Protein AF-A0A7S1J938-F1 (afdb_monomer)

Organism: NCBI:txid73025

InterPro domains:
  IPR027417 P-loop containing nucleoside triphosphate hydrolase [G3DSA:3.40.50.300] (28-143)
  IPR027417 P-loop containing nucleoside triphosphate hydrolase [SSF52540] (43-141)

Radius of gyration: 21.54 Å; Cα contacts (8 Å, |Δi|>4): 177; chains: 1; bounding box: 45×40×61 Å

Solvent-accessible surface area (backbone atoms only — not comparable to full-atom values): 8920 Å² total; per-residue (Å²): 136,86,82,81,79,80,52,76,69,56,62,71,73,44,54,73,69,55,51,51,53,51,50,51,52,50,48,52,68,76,45,72,64,59,64,69,58,52,54,50,51,51,55,52,51,54,52,41,51,61,74,50,60,96,55,59,70,49,78,52,81,46,46,63,81,71,48,61,56,52,49,50,40,50,74,56,60,26,47,70,43,83,44,75,63,87,93,44,80,42,74,42,77,79,43,78,78,43,79,68,46,79,82,66,74,83,74,93,58,87,61,68,84,41,93,53,63,43,73,31,77,32,78,94,72,73,35,29,42,29,44,48,40,27,50,91,57,74,86,72,76,73,129

Structure (mmCIF, N/CA/C/O backbone):
data_AF-A0A7S1J938-F1
#
_entry.id   AF-A0A7S1J938-F1
#
loop_
_atom_site.group_PDB
_atom_site.id
_atom_site.type_symbol
_atom_site.label_atom_id
_atom_site.label_alt_id
_atom_site.label_comp_id
_atom_site.label_asym_id
_atom_site.label_entity_id
_atom_site.label_seq_id
_atom_site.pdbx_PDB_ins_code
_atom_site.Cartn_x
_atom_site.Cartn_y
_atom_site.Cartn_z
_atom_site.occupancy
_atom_site.B_iso_or_equiv
_atom_site.auth_seq_id
_atom_site.auth_comp_id
_atom_site.auth_asym_id
_atom_site.auth_atom_id
_atom_site.pdbx_PDB_model_num
ATOM 1 N N . HIS A 1 1 ? 6.672 6.198 -33.301 1.00 41.75 1 HIS A N 1
ATOM 2 C CA . HIS A 1 1 ? 8.069 6.090 -33.762 1.00 41.75 1 HIS A CA 1
ATOM 3 C C . HIS A 1 1 ? 8.384 4.619 -33.971 1.00 41.75 1 HIS A C 1
ATOM 5 O O . HIS A 1 1 ? 8.623 3.922 -33.001 1.00 41.75 1 HIS A O 1
ATOM 11 N N . THR A 1 2 ? 8.277 4.116 -35.200 1.00 42.81 2 THR A N 1
ATOM 12 C CA . THR A 1 2 ? 8.516 2.698 -35.512 1.00 42.81 2 THR A CA 1
ATOM 13 C C . THR A 1 2 ? 10.014 2.486 -35.698 1.00 42.81 2 THR A C 1
ATOM 15 O O . THR A 1 2 ? 10.614 3.073 -36.600 1.00 42.81 2 THR A O 1
ATOM 18 N N . MET A 1 3 ? 10.631 1.719 -34.801 1.00 52.34 3 MET A N 1
ATOM 19 C CA . MET A 1 3 ? 12.064 1.440 -34.840 1.00 52.34 3 MET A CA 1
ATOM 20 C C . MET A 1 3 ? 12.360 0.415 -35.940 1.00 52.34 3 MET A C 1
ATOM 22 O O . MET A 1 3 ? 11.609 -0.539 -36.139 1.00 52.34 3 MET A O 1
ATOM 26 N N . ARG A 1 4 ? 13.439 0.634 -36.695 1.00 64.31 4 ARG A N 1
ATOM 27 C CA . ARG A 1 4 ? 13.861 -0.258 -37.778 1.00 64.31 4 ARG A CA 1
ATOM 28 C C . ARG A 1 4 ? 14.769 -1.330 -37.180 1.00 64.31 4 ARG A C 1
ATOM 30 O O . ARG A 1 4 ? 15.840 -0.992 -36.683 1.00 64.31 4 ARG A O 1
ATOM 37 N N . LEU A 1 5 ? 14.336 -2.589 -3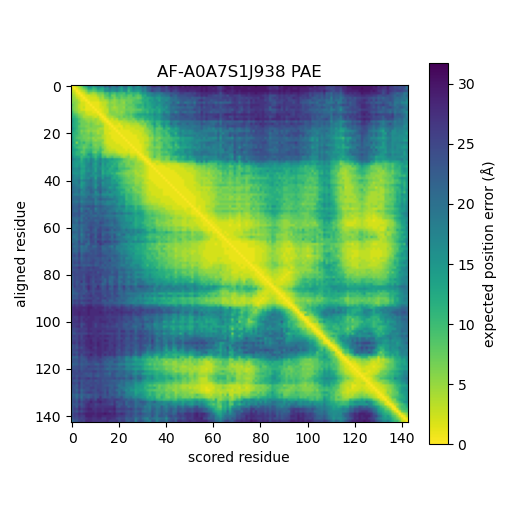7.213 1.00 66.62 5 LEU A N 1
ATOM 38 C CA . LEU A 1 5 ? 15.181 -3.705 -36.789 1.00 66.62 5 LEU A CA 1
ATOM 39 C C . LEU A 1 5 ? 16.415 -3.809 -37.709 1.00 66.62 5 LEU A C 1
ATOM 41 O O . LEU A 1 5 ? 16.287 -3.567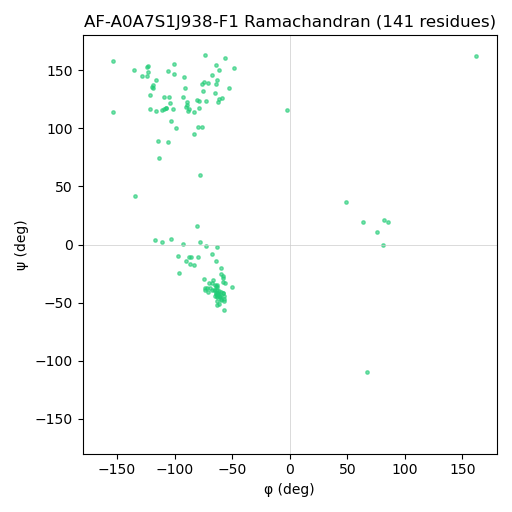 -38.916 1.00 66.62 5 LEU A O 1
ATOM 45 N N . PRO A 1 6 ? 17.597 -4.131 -37.155 1.00 69.81 6 PRO A N 1
ATOM 46 C CA . PRO A 1 6 ? 18.823 -4.304 -37.930 1.00 69.81 6 PRO A CA 1
ATOM 47 C C . PRO A 1 6 ? 18.686 -5.444 -38.945 1.00 69.81 6 PRO A C 1
ATOM 49 O O . PRO A 1 6 ? 17.936 -6.401 -38.734 1.00 69.81 6 PRO A O 1
ATOM 52 N N . SER A 1 7 ? 19.395 -5.329 -40.067 1.00 77.00 7 SER A N 1
ATOM 53 C CA . SER A 1 7 ? 19.369 -6.345 -41.117 1.00 77.00 7 SER A CA 1
ATOM 54 C C . SER A 1 7 ? 20.152 -7.594 -40.706 1.00 77.00 7 SER A C 1
ATOM 56 O O . SER A 1 7 ? 20.979 -7.571 -39.797 1.00 77.00 7 SER A O 1
ATOM 58 N N . TRP A 1 8 ? 19.915 -8.704 -41.404 1.00 66.81 8 TRP A N 1
ATOM 59 C CA . TRP A 1 8 ? 20.629 -9.962 -41.169 1.00 66.81 8 TRP A CA 1
ATOM 60 C C . TRP A 1 8 ? 22.158 -9.820 -41.285 1.00 66.81 8 TRP A C 1
ATOM 62 O O . TRP A 1 8 ? 22.897 -10.459 -40.541 1.00 66.81 8 TRP A O 1
ATOM 72 N N . GLU A 1 9 ? 22.632 -8.941 -42.165 1.00 76.56 9 GLU A N 1
ATOM 73 C CA . GLU A 1 9 ? 24.057 -8.657 -42.365 1.00 76.56 9 GLU A CA 1
ATOM 74 C C . GLU A 1 9 ? 24.646 -7.858 -41.189 1.00 76.56 9 GLU A C 1
ATOM 76 O O . GLU A 1 9 ? 25.747 -8.163 -40.725 1.00 76.56 9 GLU A O 1
ATOM 81 N N . ASP A 1 10 ? 23.878 -6.917 -40.627 1.00 74.00 10 ASP A N 1
ATOM 82 C CA . ASP A 1 10 ? 24.269 -6.154 -39.432 1.00 74.00 10 ASP A CA 1
ATOM 83 C C . ASP A 1 10 ? 24.418 -7.06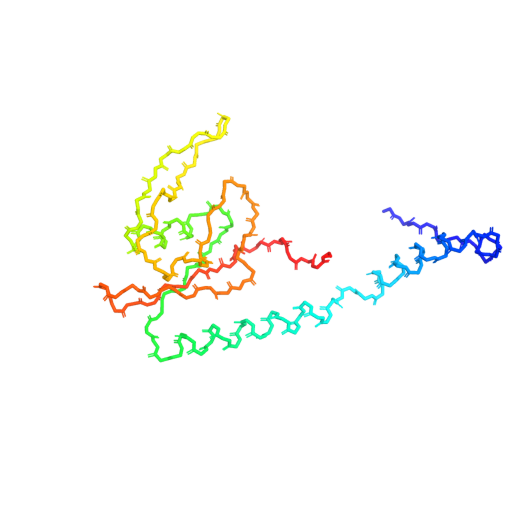4 -38.203 1.00 74.00 10 ASP A C 1
ATOM 85 O O . ASP A 1 10 ? 25.312 -6.870 -37.379 1.00 74.00 10 ASP A O 1
ATOM 89 N N . LEU A 1 11 ? 23.567 -8.090 -38.092 1.00 69.19 11 LEU A N 1
ATOM 90 C CA . LEU A 1 11 ? 23.608 -9.068 -37.000 1.00 69.19 11 LEU A CA 1
ATOM 91 C C . LEU A 1 11 ? 24.821 -9.993 -37.076 1.00 69.19 11 LEU A C 1
ATOM 93 O O . LEU A 1 11 ? 25.349 -10.389 -36.040 1.00 69.19 11 LEU A O 1
ATOM 97 N N . GLN A 1 12 ? 25.280 -10.324 -38.282 1.00 70.94 12 GLN A N 1
ATOM 98 C CA . GLN A 1 12 ? 26.466 -11.162 -38.475 1.00 70.94 12 GLN A CA 1
ATOM 99 C C . GLN A 1 12 ? 27.770 -10.412 -38.184 1.00 70.94 12 GLN A C 1
ATOM 101 O O . GLN A 1 12 ? 28.744 -11.023 -37.746 1.00 70.94 12 GLN A O 1
ATOM 106 N N . ALA A 1 13 ? 27.788 -9.095 -38.402 1.00 72.19 13 ALA A N 1
ATOM 107 C CA . ALA A 1 13 ? 28.929 -8.231 -38.102 1.00 72.19 13 ALA A CA 1
ATOM 108 C C . ALA A 1 13 ? 28.955 -7.733 -36.642 1.00 72.19 13 ALA A C 1
ATOM 110 O O . ALA A 1 13 ? 29.945 -7.144 -36.198 1.00 72.19 13 ALA A O 1
ATOM 111 N N . ALA A 1 14 ? 27.873 -7.945 -35.890 1.00 70.69 14 ALA A N 1
ATOM 112 C CA . ALA A 1 14 ? 27.716 -7.447 -34.534 1.00 70.69 14 ALA A CA 1
ATOM 113 C C . ALA A 1 14 ? 28.618 -8.184 -33.532 1.00 70.69 14 ALA A C 1
ATOM 115 O O . ALA A 1 14 ? 28.750 -9.408 -33.539 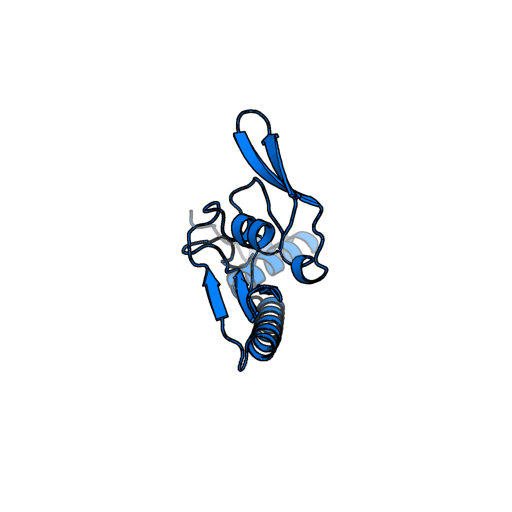1.00 70.69 14 ALA A O 1
ATOM 116 N N . SER A 1 15 ? 29.209 -7.430 -32.600 1.00 76.62 15 SER A N 1
ATOM 117 C CA . SER A 1 15 ? 29.923 -8.041 -31.476 1.00 76.62 15 SER A CA 1
ATOM 118 C C . SER A 1 15 ? 28.954 -8.840 -30.583 1.00 76.62 15 SER A C 1
ATOM 120 O O . SER A 1 15 ? 27.781 -8.468 -30.489 1.00 76.62 15 SER A O 1
ATOM 122 N N . PRO A 1 16 ? 29.425 -9.861 -29.841 1.00 78.31 16 PRO A N 1
ATOM 123 C CA . PRO A 1 16 ? 28.582 -10.648 -28.936 1.00 78.31 16 PRO A CA 1
ATOM 124 C C . PRO A 1 16 ? 27.733 -9.802 -27.970 1.00 78.31 16 PRO A C 1
ATOM 126 O O . PRO A 1 16 ? 26.567 -10.107 -27.748 1.00 78.31 16 PRO A O 1
ATOM 129 N N . LYS A 1 17 ? 28.272 -8.674 -27.481 1.00 77.62 17 LYS A N 1
ATOM 130 C CA . LYS A 1 17 ? 27.546 -7.727 -26.613 1.00 77.62 17 LYS A CA 1
ATOM 131 C C . LYS A 1 17 ? 26.357 -7.047 -27.297 1.00 77.62 17 LYS A C 1
ATOM 133 O O . LYS A 1 17 ? 25.358 -6.763 -26.647 1.00 77.62 17 LYS A O 1
ATOM 138 N N . VAL A 1 18 ? 26.471 -6.759 -28.592 1.00 79.50 18 VAL A N 1
ATOM 139 C CA . VAL A 1 18 ? 25.388 -6.143 -29.376 1.00 79.50 18 VAL A CA 1
ATOM 140 C C . VAL A 1 18 ? 24.286 -7.173 -29.634 1.00 79.50 18 VAL A C 1
ATOM 142 O O . VAL A 1 18 ? 23.107 -6.843 -29.530 1.00 79.50 18 VAL A O 1
ATOM 145 N N . GLY A 1 19 ? 24.660 -8.433 -29.880 1.00 77.00 19 GLY A N 1
ATOM 146 C CA . GLY A 1 19 ? 23.711 -9.546 -29.968 1.00 77.00 19 GLY A CA 1
ATOM 147 C C . GLY A 1 19 ? 22.937 -9.774 -28.664 1.00 77.00 19 GLY A C 1
ATOM 148 O O . GLY A 1 19 ? 21.717 -9.914 -28.699 1.00 77.00 19 GLY A O 1
ATOM 149 N N . GLU A 1 20 ? 23.616 -9.738 -27.512 1.00 80.06 20 GLU A N 1
ATOM 150 C CA . GLU A 1 20 ? 22.971 -9.826 -26.192 1.00 80.06 20 GLU A CA 1
ATOM 151 C C . GLU A 1 20 ? 21.986 -8.676 -25.952 1.00 80.06 20 GLU A C 1
ATOM 153 O O . GLU A 1 20 ? 20.857 -8.917 -25.528 1.00 80.06 20 GLU A O 1
ATOM 158 N N . GLN A 1 21 ? 22.369 -7.435 -26.265 1.00 80.50 21 GLN A N 1
ATOM 1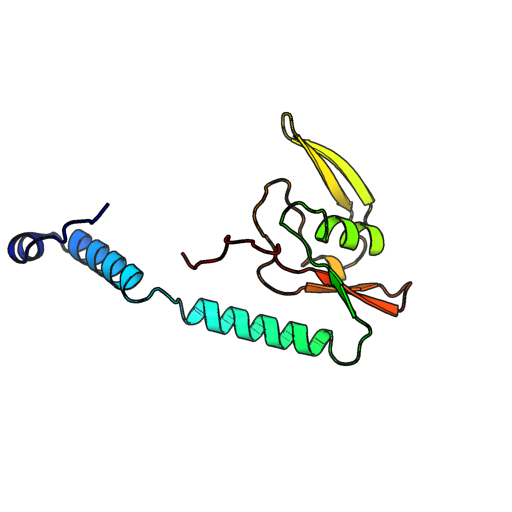59 C CA . GLN A 1 21 ? 21.485 -6.275 -26.108 1.00 80.50 21 GLN A CA 1
ATOM 160 C C . GLN A 1 21 ? 20.235 -6.372 -26.983 1.00 80.50 21 GLN A C 1
ATOM 162 O O . GLN A 1 21 ? 19.136 -6.086 -26.510 1.00 80.50 21 GLN A O 1
ATOM 167 N N . LEU A 1 22 ? 20.383 -6.811 -28.234 1.00 82.12 22 LEU A N 1
ATOM 168 C CA . LEU A 1 22 ? 19.249 -6.975 -29.137 1.00 82.12 22 LEU A CA 1
ATOM 169 C C . LEU A 1 22 ? 18.332 -8.125 -28.704 1.00 82.12 22 LEU A C 1
ATOM 171 O O . LEU A 1 22 ? 17.113 -8.012 -28.801 1.00 82.12 22 LEU A O 1
ATOM 175 N N . LEU A 1 23 ? 18.905 -9.220 -28.198 1.00 80.25 23 LEU A N 1
ATOM 176 C CA . LEU A 1 23 ? 18.134 -10.332 -27.651 1.00 80.25 23 LEU A CA 1
ATOM 177 C C . LEU A 1 23 ? 17.326 -9.890 -26.429 1.00 80.25 23 LEU A C 1
ATOM 179 O O . LEU A 1 23 ? 16.150 -10.226 -26.341 1.00 80.25 23 LEU A O 1
ATOM 183 N N . VAL A 1 24 ? 17.925 -9.117 -25.517 1.00 79.06 24 VAL A N 1
ATOM 184 C CA . VAL A 1 24 ? 17.212 -8.543 -24.366 1.00 79.06 24 VAL A CA 1
ATOM 185 C C . VAL A 1 24 ? 16.075 -7.642 -24.840 1.00 79.06 24 VAL A C 1
ATOM 187 O O . VAL A 1 24 ? 14.951 -7.832 -24.400 1.00 79.06 24 VAL A O 1
ATOM 190 N N . GLN A 1 25 ? 16.321 -6.742 -25.795 1.00 78.31 25 GLN A N 1
ATOM 191 C CA . GLN A 1 25 ? 15.286 -5.857 -26.345 1.00 78.31 25 GLN A CA 1
ATOM 192 C C . GLN A 1 25 ? 14.131 -6.624 -27.002 1.00 78.31 25 GLN A C 1
ATOM 194 O O . GLN A 1 25 ? 12.968 -6.318 -26.750 1.00 78.31 25 GLN A O 1
ATOM 199 N N . LEU A 1 26 ? 14.435 -7.646 -27.807 1.00 79.69 26 LEU A N 1
ATOM 200 C CA . LEU A 1 26 ? 13.419 -8.504 -28.417 1.00 79.69 26 LEU A CA 1
ATOM 201 C C . LEU A 1 26 ? 12.632 -9.273 -27.359 1.00 79.69 26 LEU A C 1
ATOM 203 O O . LEU A 1 26 ? 11.415 -9.375 -27.472 1.00 79.69 26 LEU A O 1
ATOM 207 N N . LEU A 1 27 ? 13.310 -9.800 -26.336 1.00 73.62 27 LEU A N 1
ATOM 208 C CA . LEU A 1 27 ? 12.666 -10.482 -25.218 1.00 73.62 27 LEU A CA 1
ATOM 209 C C . LEU A 1 27 ? 11.731 -9.541 -24.453 1.00 73.62 27 LEU A C 1
ATOM 211 O O . LEU A 1 27 ? 10.639 -9.980 -24.109 1.00 73.62 27 LEU A O 1
ATOM 215 N N . THR A 1 28 ? 12.111 -8.279 -24.244 1.00 71.50 28 THR A N 1
ATOM 216 C CA . THR A 1 28 ? 11.256 -7.258 -23.618 1.00 71.50 28 THR A CA 1
ATOM 217 C C . THR A 1 28 ? 10.025 -6.939 -24.470 1.00 71.50 28 THR A C 1
ATOM 219 O O . THR A 1 28 ? 8.937 -6.801 -23.927 1.00 71.50 28 THR A O 1
ATOM 222 N N . GLU A 1 29 ? 10.144 -6.882 -25.802 1.00 75.50 29 GLU A N 1
ATOM 223 C CA . GLU A 1 29 ? 8.976 -6.636 -26.665 1.00 75.50 29 GLU A CA 1
ATOM 224 C C . GLU A 1 29 ? 8.031 -7.842 -26.781 1.00 75.50 29 GLU A C 1
ATOM 226 O O . GLU A 1 29 ? 6.812 -7.673 -26.799 1.00 75.50 29 GLU A O 1
ATOM 231 N N . ILE A 1 30 ? 8.560 -9.069 -26.863 1.00 77.38 30 ILE A N 1
ATOM 232 C CA . ILE A 1 30 ? 7.732 -10.280 -27.030 1.00 77.38 30 ILE A CA 1
ATOM 233 C C . ILE A 1 30 ? 7.234 -10.865 -25.704 1.00 77.38 30 ILE A C 1
ATOM 235 O O . ILE A 1 30 ? 6.310 -11.679 -25.712 1.00 77.38 30 ILE A O 1
ATOM 239 N N . ARG A 1 31 ? 7.836 -10.482 -24.571 1.00 70.75 31 ARG A N 1
ATOM 240 C CA . ARG A 1 31 ? 7.368 -10.815 -23.219 1.00 70.75 31 ARG A CA 1
ATOM 241 C C . ARG A 1 31 ? 6.923 -9.534 -22.510 1.00 70.75 31 ARG A C 1
ATOM 243 O O . ARG A 1 31 ? 7.614 -9.082 -21.604 1.00 70.75 31 ARG A O 1
ATOM 250 N N . PRO A 1 32 ? 5.754 -8.980 -22.875 1.00 66.81 32 PRO A N 1
ATOM 251 C CA . PRO A 1 32 ? 5.204 -7.813 -22.190 1.00 66.81 32 PRO A CA 1
ATOM 252 C C . PRO A 1 32 ? 4.769 -8.117 -20.748 1.00 66.81 32 PRO A C 1
ATOM 254 O O . PRO A 1 32 ? 4.379 -7.198 -20.044 1.00 66.81 32 PRO A O 1
ATOM 257 N N . VAL A 1 33 ? 4.778 -9.398 -20.348 1.00 72.06 33 VAL A N 1
ATOM 258 C CA . VAL A 1 33 ? 4.406 -9.851 -19.008 1.00 72.06 33 VAL A CA 1
ATOM 259 C C . VAL A 1 33 ? 5.574 -10.600 -18.369 1.00 72.06 33 VAL A C 1
ATOM 261 O O . VAL A 1 33 ? 5.965 -11.677 -18.844 1.00 72.06 33 VAL A O 1
ATOM 264 N N . ASP A 1 34 ? 6.105 -10.070 -17.272 1.00 77.50 34 ASP A N 1
ATOM 265 C CA . ASP A 1 34 ? 7.035 -10.772 -16.396 1.00 77.50 34 ASP A CA 1
ATOM 266 C C . ASP A 1 34 ? 6.255 -11.714 -15.471 1.00 77.50 34 ASP A C 1
ATOM 268 O O . ASP A 1 34 ? 5.683 -11.347 -14.442 1.00 77.50 34 ASP A O 1
ATOM 272 N N . MET A 1 35 ? 6.269 -12.996 -15.833 1.00 77.00 35 MET A N 1
ATOM 273 C CA . MET A 1 35 ? 5.604 -14.052 -15.071 1.00 77.00 35 MET A CA 1
ATOM 274 C C . MET A 1 35 ? 6.089 -14.153 -13.616 1.00 77.00 35 MET A C 1
ATOM 276 O O . MET A 1 35 ? 5.314 -14.570 -12.757 1.00 77.00 35 MET A O 1
ATOM 280 N N . GLN A 1 36 ? 7.337 -13.792 -13.303 1.00 74.25 36 GLN A N 1
ATOM 281 C CA . GLN A 1 36 ? 7.828 -13.818 -11.920 1.00 74.25 36 GLN A CA 1
ATOM 282 C C . GLN A 1 36 ? 7.192 -12.702 -11.093 1.00 74.25 36 GLN A C 1
ATOM 284 O O . GLN A 1 36 ? 6.786 -12.934 -9.949 1.00 74.25 36 GLN A O 1
ATOM 289 N N . VAL A 1 37 ? 7.061 -11.515 -11.685 1.00 75.88 37 VAL A N 1
ATOM 290 C CA . VAL A 1 37 ? 6.366 -10.379 -11.070 1.00 75.88 37 VAL A CA 1
ATOM 291 C C . VAL A 1 37 ? 4.897 -10.732 -10.863 1.00 75.88 37 VAL A C 1
ATOM 293 O O . VAL A 1 37 ? 4.402 -10.630 -9.740 1.00 75.88 37 VAL A O 1
ATOM 296 N N . LEU A 1 38 ? 4.227 -11.264 -11.887 1.00 77.50 38 LEU A N 1
ATOM 297 C CA . LEU A 1 38 ? 2.826 -11.679 -11.797 1.00 77.50 38 LEU A CA 1
ATOM 298 C C . LEU A 1 38 ? 2.592 -12.705 -10.679 1.00 77.50 38 LEU A C 1
ATOM 300 O O . LEU A 1 38 ? 1.697 -12.530 -9.851 1.00 77.50 38 LEU A O 1
ATOM 304 N N . MET A 1 39 ? 3.407 -13.761 -10.612 1.00 79.88 39 MET A N 1
ATOM 305 C CA . MET A 1 39 ? 3.278 -14.784 -9.566 1.00 79.88 39 MET A CA 1
ATOM 306 C C . MET A 1 39 ? 3.529 -14.210 -8.167 1.00 79.88 39 MET A C 1
ATOM 308 O O . MET A 1 39 ? 2.857 -14.599 -7.209 1.00 79.88 39 MET A O 1
A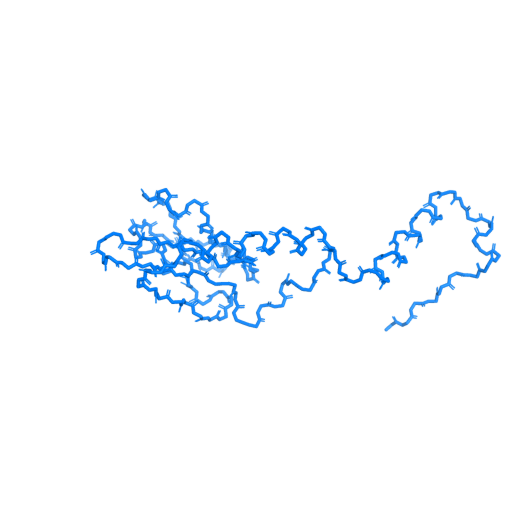TOM 312 N N . THR A 1 40 ? 4.446 -13.249 -8.045 1.00 78.12 40 THR A N 1
ATOM 313 C CA . THR A 1 40 ? 4.694 -12.530 -6.787 1.00 78.12 40 THR A CA 1
ATOM 314 C C . THR A 1 40 ? 3.479 -11.697 -6.375 1.00 78.12 40 THR A C 1
ATOM 316 O O . THR A 1 40 ? 3.071 -11.737 -5.211 1.00 78.12 40 THR A O 1
ATOM 319 N N . LEU A 1 41 ? 2.859 -10.978 -7.315 1.00 73.88 41 LEU A N 1
ATOM 320 C CA . LEU A 1 41 ? 1.655 -10.181 -7.066 1.00 73.88 41 LEU A CA 1
ATOM 321 C C . LEU A 1 41 ? 0.470 -11.057 -6.649 1.00 73.88 41 LEU A C 1
ATOM 323 O O . LEU A 1 41 ? -0.186 -10.752 -5.654 1.00 73.88 41 LEU A O 1
ATOM 327 N N . ILE A 1 42 ? 0.241 -12.181 -7.336 1.00 80.50 42 ILE A N 1
ATOM 328 C CA . ILE A 1 42 ? -0.807 -13.151 -6.974 1.00 80.50 42 ILE A CA 1
ATOM 329 C C . ILE A 1 42 ? -0.602 -13.652 -5.541 1.00 80.50 42 ILE A C 1
ATOM 331 O O . ILE A 1 42 ? -1.539 -13.628 -4.743 1.00 80.50 42 ILE A O 1
ATOM 335 N N . GLY A 1 43 ? 0.627 -14.029 -5.177 1.00 80.75 43 GLY A N 1
ATOM 336 C CA . GLY A 1 43 ? 0.944 -14.457 -3.814 1.00 80.75 43 GLY A CA 1
ATOM 337 C C . GLY A 1 43 ? 0.629 -13.385 -2.764 1.00 80.75 43 GLY A C 1
ATOM 338 O O . GLY A 1 43 ? 0.045 -13.689 -1.722 1.00 80.75 43 GLY A O 1
ATOM 339 N N . ARG A 1 44 ? 0.944 -12.113 -3.045 1.00 75.75 44 ARG A N 1
ATOM 340 C CA . ARG A 1 44 ? 0.618 -10.984 -2.151 1.00 75.75 44 ARG A CA 1
ATOM 341 C C . ARG A 1 44 ? -0.896 -10.766 -2.028 1.00 75.75 44 ARG A C 1
ATOM 343 O O . ARG A 1 44 ? -1.377 -10.530 -0.921 1.00 75.75 44 ARG A O 1
ATOM 350 N N . ILE A 1 45 ? -1.651 -10.905 -3.121 1.00 78.06 45 ILE A N 1
ATOM 351 C CA . ILE A 1 45 ? -3.123 -10.813 -3.118 1.00 78.06 45 ILE A CA 1
ATOM 352 C C . ILE A 1 45 ? -3.743 -11.928 -2.268 1.00 78.06 45 ILE A C 1
ATOM 354 O O . ILE A 1 45 ? -4.663 -11.669 -1.493 1.00 78.06 45 ILE A O 1
ATOM 358 N N . GLU A 1 46 ? -3.243 -13.161 -2.366 1.00 82.50 46 GLU A N 1
ATOM 359 C CA . GLU A 1 46 ? -3.740 -14.276 -1.552 1.00 82.50 46 GLU A CA 1
ATOM 360 C C . GLU A 1 46 ? -3.511 -14.057 -0.053 1.00 82.50 46 GLU A C 1
ATOM 362 O O . GLU A 1 46 ? -4.378 -14.395 0.758 1.00 82.50 46 GLU A O 1
ATOM 367 N N . VAL A 1 47 ? -2.360 -13.494 0.327 1.00 81.44 47 VAL A N 1
ATOM 368 C CA . VAL A 1 47 ? -2.069 -13.128 1.722 1.00 81.44 47 VAL A CA 1
ATOM 369 C C . VAL A 1 47 ? -3.051 -12.062 2.201 1.00 81.44 47 VAL A C 1
ATOM 371 O O . VAL A 1 47 ? -3.745 -12.292 3.191 1.00 81.44 47 VAL A O 1
ATOM 374 N N . ALA A 1 48 ? -3.197 -10.964 1.455 1.00 77.44 48 ALA A N 1
ATOM 375 C CA . ALA A 1 48 ? -4.135 -9.896 1.799 1.00 77.44 48 ALA A CA 1
ATOM 376 C C . ALA A 1 48 ? -5.580 -10.417 1.911 1.00 77.44 48 ALA A C 1
ATOM 378 O O . ALA A 1 48 ? -6.289 -10.099 2.864 1.00 77.44 48 ALA A O 1
ATOM 379 N N . SER A 1 49 ? -6.005 -11.292 0.992 1.00 82.56 49 SER A N 1
ATOM 380 C CA . SER A 1 49 ? -7.329 -11.927 1.021 1.00 82.56 49 SER A CA 1
ATOM 381 C C . SER A 1 49 ? -7.561 -12.737 2.299 1.00 82.56 49 SER A C 1
ATOM 383 O O . SER A 1 49 ? -8.648 -12.679 2.878 1.00 82.56 49 SER A O 1
ATOM 385 N N . LYS A 1 50 ? -6.547 -13.470 2.775 1.00 84.25 50 LYS A N 1
ATOM 386 C CA . LYS A 1 50 ? -6.624 -14.223 4.036 1.00 84.25 50 LYS A CA 1
ATOM 387 C C . LYS A 1 50 ? -6.714 -13.297 5.247 1.00 84.25 50 LYS A C 1
ATOM 389 O O . LYS A 1 50 ? -7.473 -13.602 6.161 1.00 84.25 50 LYS A O 1
ATOM 394 N N . GLU A 1 51 ? -5.989 -12.182 5.249 1.00 79.94 51 GLU A N 1
ATOM 395 C CA . GLU A 1 51 ? -5.975 -11.221 6.361 1.00 79.94 51 GLU A CA 1
ATOM 396 C C . GLU A 1 51 ? -7.303 -10.480 6.539 1.00 79.94 51 GLU A C 1
ATOM 398 O O . GLU A 1 51 ? -7.687 -10.183 7.672 1.00 79.94 51 GLU A O 1
ATOM 403 N N . ILE A 1 52 ? -8.019 -10.207 5.445 1.00 83.75 52 ILE A N 1
ATOM 404 C CA . ILE A 1 52 ? -9.304 -9.490 5.475 1.00 83.75 52 ILE A CA 1
ATOM 405 C C . ILE A 1 52 ? -10.519 -10.415 5.617 1.00 83.75 52 ILE A C 1
ATOM 407 O O . ILE A 1 52 ? -11.629 -9.954 5.885 1.00 83.75 52 ILE A O 1
ATOM 411 N N . LYS A 1 53 ? -10.346 -11.726 5.416 1.00 86.12 53 LYS A N 1
ATOM 412 C CA . LYS A 1 53 ? -11.458 -12.680 5.403 1.00 86.12 53 LYS A CA 1
ATOM 413 C C . LYS A 1 53 ? -12.171 -12.718 6.756 1.00 86.12 53 LYS A C 1
ATOM 415 O O . LYS A 1 53 ? -11.579 -13.062 7.773 1.00 86.12 53 LYS A O 1
ATOM 420 N N . GLY A 1 54 ? -13.476 -12.443 6.739 1.00 83.00 54 GLY A N 1
ATOM 421 C CA . GLY A 1 54 ? -14.316 -12.468 7.941 1.00 83.00 54 GLY A CA 1
ATOM 422 C C . GLY A 1 54 ? -14.137 -11.259 8.863 1.00 83.00 54 GLY A C 1
ATOM 423 O O . GLY A 1 54 ? -14.639 -11.299 9.983 1.00 83.00 54 GLY A O 1
ATOM 424 N N . LYS A 1 55 ? -13.440 -10.209 8.411 1.00 83.56 55 LYS A N 1
ATOM 425 C CA . LYS A 1 55 ? -13.339 -8.922 9.107 1.00 83.56 55 LYS A CA 1
ATOM 426 C C . LYS A 1 55 ? -14.289 -7.898 8.485 1.00 83.56 55 LYS A C 1
ATOM 428 O O . LYS A 1 55 ? -14.601 -7.985 7.297 1.00 83.56 55 LYS A O 1
ATOM 433 N N . ASP A 1 56 ? -14.686 -6.901 9.271 1.00 83.81 56 ASP A N 1
ATOM 434 C CA . ASP A 1 56 ? -15.348 -5.704 8.754 1.00 83.81 56 ASP A CA 1
ATOM 435 C C . ASP A 1 56 ? -14.297 -4.764 8.156 1.00 83.81 56 ASP A C 1
ATOM 437 O O . ASP A 1 56 ? -13.371 -4.306 8.839 1.00 83.81 56 ASP A O 1
ATOM 441 N N . VAL A 1 57 ? -14.419 -4.515 6.851 1.00 85.00 57 VAL A N 1
ATOM 442 C CA . VAL A 1 57 ? -13.399 -3.824 6.057 1.00 85.00 57 VAL A CA 1
ATOM 443 C C . VAL A 1 57 ? -13.953 -2.539 5.455 1.00 85.00 57 VAL A C 1
ATOM 445 O O . VAL A 1 57 ? -15.016 -2.543 4.836 1.00 85.00 57 VAL A O 1
ATOM 448 N N . ILE A 1 58 ? -13.181 -1.456 5.553 1.00 87.62 58 ILE A N 1
ATOM 449 C CA . ILE A 1 58 ? -13.368 -0.252 4.737 1.00 87.62 58 ILE A CA 1
ATOM 450 C C . ILE A 1 58 ? -12.247 -0.185 3.706 1.00 87.62 58 ILE A C 1
ATOM 452 O O . ILE A 1 58 ? -11.070 -0.065 4.048 1.00 87.62 58 ILE A O 1
ATOM 456 N N . LEU A 1 59 ? -12.634 -0.237 2.434 1.00 86.50 59 LEU A N 1
ATOM 457 C CA . LEU A 1 59 ? -11.736 -0.068 1.300 1.00 86.50 59 LEU A CA 1
ATOM 458 C C . LEU A 1 59 ? -11.651 1.415 0.929 1.00 86.50 59 LEU A C 1
ATOM 460 O O . LEU A 1 59 ? -12.668 2.027 0.594 1.00 86.50 59 LEU A O 1
ATOM 464 N N . LEU A 1 60 ? -10.454 1.998 0.977 1.00 84.31 60 LEU A N 1
ATOM 465 C CA . LEU A 1 60 ? -10.247 3.388 0.574 1.00 84.31 60 LEU A CA 1
ATOM 466 C C . LEU A 1 60 ? -9.911 3.441 -0.913 1.00 84.31 60 LEU A C 1
ATOM 468 O O . LEU A 1 60 ? -8.892 2.899 -1.322 1.00 84.31 60 LEU A O 1
ATOM 472 N N . LEU A 1 61 ? -10.742 4.113 -1.711 1.00 83.25 61 LEU A N 1
ATOM 473 C CA . LEU A 1 61 ? -10.553 4.285 -3.155 1.00 83.25 61 LEU A CA 1
ATOM 474 C C . LEU A 1 61 ? -10.346 5.763 -3.495 1.00 83.25 61 LEU A C 1
ATOM 476 O O . LEU A 1 61 ? -10.988 6.639 -2.918 1.00 83.25 61 LEU A O 1
ATOM 480 N N . GLY A 1 62 ? -9.461 6.043 -4.449 1.00 78.25 62 GLY A N 1
ATOM 481 C CA . GLY A 1 62 ? -9.186 7.402 -4.914 1.00 78.25 62 GLY A CA 1
ATOM 482 C C . GLY A 1 62 ? -7.861 7.507 -5.659 1.00 78.25 62 GLY A C 1
ATOM 483 O O . GLY A 1 62 ? -7.004 6.631 -5.527 1.00 78.25 62 GLY A O 1
ATOM 484 N N . TYR A 1 63 ? -7.688 8.583 -6.426 1.00 76.62 63 TYR A N 1
ATOM 485 C CA . TYR A 1 63 ? -6.466 8.859 -7.187 1.00 76.62 63 TYR A CA 1
ATOM 486 C C . TYR A 1 63 ? -5.208 8.901 -6.302 1.00 76.62 63 TYR A C 1
ATOM 488 O O . TYR A 1 63 ? -5.272 9.073 -5.077 1.00 76.62 63 TYR A O 1
ATOM 496 N N . THR A 1 64 ? -4.037 8.753 -6.915 1.00 74.69 64 THR A N 1
ATOM 497 C CA . THR A 1 64 ? -2.760 8.949 -6.216 1.00 74.69 64 THR A CA 1
ATOM 498 C C . THR A 1 64 ? -2.607 10.393 -5.758 1.00 74.69 64 THR A C 1
ATOM 500 O O . THR A 1 64 ? -3.024 11.330 -6.434 1.00 74.69 64 THR A O 1
ATOM 503 N N . GLY A 1 65 ? -2.097 10.567 -4.537 1.00 71.81 65 GLY A N 1
ATOM 504 C CA . GLY A 1 65 ? -2.043 11.869 -3.868 1.00 71.81 65 GLY A CA 1
ATOM 505 C C . GLY A 1 65 ? -3.348 12.317 -3.192 1.00 71.81 65 GLY A C 1
ATOM 506 O O . GLY A 1 65 ? -3.349 13.357 -2.543 1.00 71.81 65 GLY A O 1
ATOM 507 N N . SER A 1 66 ? -4.444 11.545 -3.242 1.00 79.69 66 SER A N 1
ATOM 508 C CA . SER A 1 66 ? -5.705 11.917 -2.566 1.00 79.69 66 SER A CA 1
ATOM 509 C C . SER A 1 66 ? -5.677 11.777 -1.033 1.00 79.69 66 SER A C 1
ATOM 511 O O . SER A 1 66 ? -6.680 12.046 -0.375 1.00 79.69 66 SER A O 1
ATOM 513 N N . GLY A 1 67 ? -4.558 11.319 -0.456 1.00 77.00 67 GLY A N 1
ATOM 514 C CA . GLY A 1 67 ? -4.360 11.227 0.995 1.00 77.00 67 GLY A CA 1
ATOM 515 C C . GLY A 1 67 ? -4.888 9.954 1.670 1.00 77.00 67 GLY A C 1
ATOM 516 O O . GLY A 1 67 ? -5.063 9.959 2.885 1.00 77.00 67 GLY A O 1
ATOM 517 N N . LYS A 1 68 ? -5.131 8.862 0.927 1.00 84.94 68 LYS A N 1
ATOM 518 C CA . LYS A 1 68 ? -5.616 7.573 1.478 1.00 84.94 68 LYS A CA 1
ATOM 519 C C . LYS A 1 68 ? -4.684 7.016 2.561 1.00 84.94 68 LYS A C 1
ATOM 521 O O . LYS A 1 68 ? -5.098 6.843 3.706 1.00 84.94 68 LYS A O 1
ATOM 526 N N . SER A 1 69 ? -3.409 6.833 2.226 1.00 77.56 69 SER A N 1
ATOM 527 C CA . SER A 1 69 ? -2.385 6.317 3.140 1.00 77.56 69 SER A CA 1
ATOM 528 C C . SER A 1 69 ? -2.172 7.268 4.329 1.00 77.56 69 SER A C 1
ATOM 530 O O . SER A 1 69 ? -2.069 6.831 5.474 1.00 77.56 69 SER A O 1
ATOM 532 N N . THR A 1 70 ? -2.242 8.587 4.104 1.00 83.69 70 THR A N 1
ATOM 533 C CA . THR A 1 70 ? -2.208 9.601 5.174 1.00 83.69 70 THR A CA 1
ATOM 534 C C . THR A 1 70 ? -3.397 9.473 6.137 1.00 83.69 70 THR A C 1
ATOM 536 O O . THR A 1 70 ? -3.214 9.571 7.352 1.00 83.69 70 THR A O 1
ATOM 539 N N . LEU A 1 71 ? -4.608 9.217 5.626 1.00 84.62 71 LEU A N 1
ATOM 540 C CA . LEU A 1 71 ? -5.801 8.975 6.444 1.00 84.62 71 LEU A CA 1
ATOM 541 C C . LEU A 1 71 ? -5.652 7.701 7.284 1.00 84.62 71 LEU A C 1
ATOM 543 O O . LEU A 1 71 ? -5.980 7.720 8.470 1.00 84.62 71 LEU A O 1
ATOM 547 N N . ILE A 1 72 ? -5.113 6.622 6.711 1.00 84.94 72 ILE A N 1
ATOM 548 C CA . ILE A 1 72 ? -4.824 5.383 7.450 1.00 84.94 72 ILE A CA 1
ATOM 549 C C . ILE A 1 72 ? -3.836 5.657 8.583 1.00 84.94 72 ILE A C 1
ATOM 551 O O . ILE A 1 72 ? -4.098 5.276 9.723 1.00 84.94 72 ILE A O 1
ATOM 555 N N . HIS A 1 73 ? -2.747 6.382 8.314 1.00 83.06 73 HIS A N 1
ATOM 556 C CA . HIS A 1 73 ? -1.793 6.780 9.349 1.00 83.06 73 HIS A CA 1
ATOM 557 C C . HIS A 1 73 ? -2.450 7.580 10.475 1.00 83.06 73 HIS A C 1
ATOM 559 O O . HIS A 1 73 ? -2.169 7.311 11.646 1.00 83.06 73 HIS A O 1
ATOM 565 N N . TYR A 1 74 ? -3.319 8.536 10.136 1.00 84.25 74 TYR A N 1
ATOM 566 C CA . TYR A 1 74 ? -4.059 9.333 11.114 1.00 84.25 74 TYR A CA 1
ATOM 567 C C . TYR A 1 74 ? -4.961 8.461 11.994 1.00 84.25 74 TYR A C 1
ATOM 569 O O . TYR A 1 74 ? -4.871 8.524 13.221 1.00 84.25 74 TYR A O 1
ATOM 577 N N . LEU A 1 75 ? -5.782 7.603 11.380 1.00 83.56 75 LEU A N 1
ATOM 578 C CA . LEU A 1 75 ? -6.717 6.722 12.088 1.00 83.56 75 LEU A CA 1
ATOM 579 C C . LEU A 1 75 ? -6.001 5.652 12.925 1.00 83.56 75 LEU A C 1
ATOM 581 O O . LEU A 1 75 ? -6.482 5.281 13.992 1.00 83.56 75 LEU A O 1
ATOM 585 N N . ALA A 1 76 ? -4.819 5.214 12.494 1.00 79.62 76 ALA A N 1
ATOM 586 C CA . ALA A 1 76 ? -3.939 4.320 13.245 1.00 79.62 76 ALA A CA 1
ATOM 587 C C . ALA A 1 76 ? -3.141 5.028 14.362 1.00 79.62 76 ALA A C 1
ATOM 589 O O . ALA A 1 76 ? -2.331 4.398 15.046 1.00 79.62 76 ALA A O 1
ATOM 590 N N . GLY A 1 77 ? -3.350 6.333 14.572 1.00 80.25 77 GLY A N 1
ATOM 591 C CA . GLY A 1 77 ? -2.754 7.093 15.672 1.00 80.25 77 GLY A CA 1
ATOM 592 C C . GLY A 1 77 ? -1.317 7.562 15.427 1.00 80.25 77 GLY A C 1
ATOM 593 O O . GLY A 1 77 ? -0.592 7.847 16.388 1.00 80.25 77 GLY A O 1
ATOM 594 N N . SER A 1 78 ? -0.884 7.642 14.166 1.00 83.75 78 SER A N 1
ATOM 595 C CA . SER A 1 78 ? 0.402 8.250 13.808 1.00 83.75 78 SER A CA 1
ATOM 596 C C . SER A 1 78 ? 0.375 9.753 14.067 1.00 83.75 78 SER A C 1
ATOM 598 O O . SER A 1 78 ? -0.642 10.420 13.874 1.00 83.75 78 SER A O 1
ATOM 600 N N . LYS A 1 79 ? 1.518 10.316 14.465 1.00 84.38 79 LYS A N 1
ATOM 601 C CA . LYS A 1 79 ? 1.677 11.775 14.482 1.00 84.38 79 LYS A CA 1
ATOM 602 C C . LYS A 1 79 ? 1.996 12.254 13.073 1.00 84.38 79 LYS A C 1
ATOM 604 O O . LYS A 1 79 ? 2.978 11.795 12.498 1.00 84.38 79 LYS A O 1
ATOM 609 N N . LEU A 1 80 ? 1.190 13.176 12.557 1.00 85.25 80 LEU A N 1
ATOM 610 C CA . LEU A 1 80 ? 1.405 13.814 11.261 1.00 85.25 80 LEU A CA 1
ATOM 611 C C . LEU A 1 80 ? 2.034 15.200 11.442 1.00 85.25 80 LEU A C 1
ATOM 613 O O . LEU A 1 80 ? 1.721 15.902 12.407 1.00 85.25 80 LEU A O 1
ATOM 617 N N . GLN A 1 81 ? 2.882 15.609 10.505 1.00 85.31 81 GLN A N 1
ATOM 618 C CA . GLN A 1 81 ? 3.470 16.945 10.447 1.00 85.31 81 GLN A CA 1
ATOM 619 C C . GLN A 1 81 ? 3.404 17.485 9.021 1.00 85.31 81 GLN A C 1
ATOM 621 O O . GLN A 1 81 ? 3.445 16.731 8.054 1.00 85.31 81 GLN A O 1
ATOM 626 N N . ARG A 1 82 ? 3.301 18.810 8.904 1.00 85.88 82 ARG A N 1
ATOM 627 C CA . ARG A 1 82 ? 3.466 19.511 7.630 1.00 85.88 82 ARG A CA 1
ATOM 628 C C . ARG A 1 82 ? 4.948 19.630 7.311 1.00 85.88 82 ARG A C 1
ATOM 630 O O . ARG A 1 82 ? 5.703 20.176 8.117 1.00 85.88 82 ARG A O 1
ATOM 637 N N . VAL A 1 83 ? 5.338 19.131 6.150 1.00 82.62 83 VAL A N 1
ATOM 638 C CA . VAL A 1 83 ? 6.706 19.165 5.643 1.00 82.62 83 VAL A CA 1
ATOM 639 C C . VAL A 1 83 ? 6.710 19.958 4.343 1.00 82.62 83 VAL A C 1
ATOM 641 O O . VAL A 1 83 ? 5.807 19.837 3.519 1.00 82.62 83 VAL A O 1
ATOM 644 N N . MET A 1 84 ? 7.716 20.812 4.177 1.00 79.75 84 MET A N 1
ATOM 645 C CA . MET A 1 84 ? 7.922 21.574 2.949 1.00 79.75 84 MET A CA 1
ATOM 646 C C . MET A 1 84 ? 9.017 20.919 2.114 1.00 79.75 84 MET A C 1
ATOM 648 O O . MET A 1 84 ? 10.178 20.885 2.523 1.00 79.75 84 MET A O 1
ATOM 652 N N . HIS A 1 85 ? 8.646 20.453 0.926 1.00 74.38 85 HIS A N 1
ATOM 653 C CA . HIS A 1 85 ? 9.541 19.909 -0.089 1.00 74.38 85 HIS A CA 1
ATOM 654 C C . HIS A 1 85 ? 9.689 20.932 -1.223 1.00 74.38 85 HIS A C 1
ATOM 656 O O . HIS A 1 85 ? 8.927 20.954 -2.191 1.00 74.38 85 HIS A O 1
ATOM 662 N N . GLY A 1 86 ? 10.657 21.843 -1.084 1.00 81.69 86 GLY A N 1
ATOM 663 C CA . GLY A 1 86 ? 10.828 22.964 -2.013 1.00 81.69 86 GLY A CA 1
ATOM 664 C C . GLY A 1 86 ? 9.661 23.953 -1.925 1.00 81.69 86 GLY A C 1
ATOM 665 O O . GLY A 1 86 ? 9.535 24.660 -0.930 1.00 81.69 86 GLY A O 1
ATOM 666 N N . TYR A 1 87 ? 8.817 23.997 -2.962 1.00 76.56 87 TYR A N 1
ATOM 667 C CA . TYR A 1 87 ? 7.608 24.839 -3.022 1.00 76.56 87 TYR A CA 1
ATOM 668 C C . TYR A 1 87 ? 6.305 24.061 -2.776 1.00 76.56 87 TYR A C 1
ATOM 670 O O . TYR A 1 87 ? 5.222 24.626 -2.916 1.00 76.56 87 TYR A O 1
ATOM 678 N N . VAL A 1 88 ? 6.397 22.769 -2.447 1.00 69.94 88 VAL A N 1
ATOM 679 C CA . VAL A 1 88 ? 5.245 21.889 -2.226 1.00 69.94 88 VAL A CA 1
ATOM 680 C C . VAL A 1 88 ? 5.134 21.563 -0.739 1.00 69.94 88 VAL A C 1
ATOM 682 O O . VAL A 1 88 ? 6.093 21.094 -0.130 1.00 69.94 88 VAL A O 1
ATOM 685 N N . GLU A 1 89 ? 3.958 21.803 -0.162 1.00 78.25 89 GLU A N 1
ATOM 686 C CA . GLU A 1 89 ? 3.625 21.413 1.210 1.00 78.25 89 GLU A CA 1
ATOM 687 C C . GLU A 1 89 ? 2.957 20.028 1.205 1.00 78.25 89 GLU A C 1
ATOM 689 O O . GLU A 1 89 ? 1.972 19.813 0.495 1.00 78.25 89 GLU A O 1
ATOM 694 N N . SER A 1 90 ? 3.475 19.091 2.001 1.00 74.88 90 SER A N 1
ATOM 695 C CA . SER A 1 90 ? 2.934 17.739 2.197 1.00 74.88 90 SER A CA 1
ATOM 696 C C . SER A 1 90 ? 2.645 17.468 3.679 1.00 74.88 90 SER A C 1
ATOM 698 O O . SER A 1 90 ? 3.241 18.073 4.571 1.00 74.88 90 SER A O 1
ATOM 700 N N . VAL A 1 91 ? 1.697 16.567 3.966 1.00 80.44 91 VAL A N 1
ATOM 701 C CA . VAL A 1 91 ? 1.418 16.088 5.332 1.00 80.44 91 VAL A CA 1
ATOM 702 C C . VAL A 1 91 ? 1.933 14.665 5.462 1.00 80.44 91 VAL A C 1
ATOM 704 O O . VAL A 1 91 ? 1.433 13.763 4.790 1.00 80.44 91 VAL A O 1
ATOM 707 N N . GLU A 1 92 ? 2.901 14.466 6.351 1.00 81.12 92 GLU A N 1
ATOM 708 C CA . GLU A 1 92 ? 3.663 13.222 6.441 1.00 81.12 92 GLU A CA 1
ATOM 709 C C . GLU A 1 92 ? 3.675 12.656 7.868 1.00 81.12 92 GLU A C 1
ATOM 711 O O . GLU A 1 92 ? 3.674 13.415 8.846 1.00 81.12 92 GLU A O 1
ATOM 716 N N . PRO A 1 93 ? 3.661 11.322 8.022 1.00 77.50 93 PRO A N 1
ATOM 717 C CA . PRO A 1 93 ? 3.782 10.660 9.309 1.00 77.50 93 PRO A CA 1
ATOM 718 C C . PRO A 1 93 ? 5.215 10.763 9.845 1.00 77.50 93 PRO A C 1
ATOM 720 O O . PRO A 1 93 ? 6.171 10.310 9.230 1.00 77.50 93 PRO A O 1
ATOM 723 N N . VAL A 1 94 ? 5.358 11.323 11.047 1.00 71.94 94 VAL A N 1
ATOM 724 C CA . VAL A 1 94 ? 6.652 11.517 11.734 1.00 71.94 94 VAL A CA 1
ATOM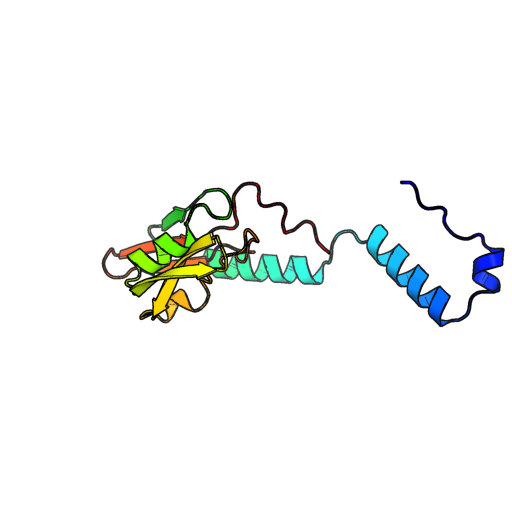 725 C C . VAL A 1 94 ? 6.947 10.385 12.713 1.00 71.94 94 VAL A C 1
ATOM 727 O O . VAL A 1 94 ? 8.090 10.130 13.080 1.00 71.94 94 VAL A O 1
ATOM 730 N N . CYS A 1 95 ? 5.902 9.711 13.191 1.00 63.22 95 CYS A N 1
ATOM 731 C CA . CYS A 1 95 ? 6.034 8.597 14.114 1.00 63.22 95 CYS A CA 1
ATOM 732 C C . CYS A 1 95 ? 4.833 7.662 13.965 1.00 63.22 95 CYS A C 1
ATOM 734 O O . CYS A 1 95 ? 3.702 8.044 14.286 1.00 63.22 95 CYS A O 1
ATOM 736 N N . SER A 1 96 ? 5.085 6.444 13.492 1.00 60.44 96 SER A N 1
ATOM 737 C CA . SER A 1 96 ? 4.117 5.351 13.468 1.00 60.44 96 SER A CA 1
ATOM 738 C C . SER A 1 96 ? 4.186 4.588 14.791 1.00 60.44 96 SER A C 1
ATOM 740 O O . SER A 1 96 ? 5.213 3.998 15.123 1.00 60.44 96 SER A O 1
ATOM 742 N N . LYS A 1 97 ? 3.097 4.590 15.566 1.00 54.81 97 LYS A N 1
ATOM 743 C CA . LYS A 1 97 ? 3.013 3.805 16.813 1.00 54.81 97 LYS A CA 1
ATOM 744 C C . LYS A 1 97 ? 2.628 2.340 16.590 1.00 54.81 97 LYS A C 1
ATOM 746 O O . LYS A 1 97 ? 2.814 1.533 17.493 1.00 54.81 97 LYS A O 1
ATOM 751 N N . ALA A 1 98 ? 2.080 2.004 15.424 1.00 58.53 98 ALA A N 1
ATOM 752 C CA . ALA A 1 98 ? 1.564 0.673 15.133 1.00 58.53 98 ALA A CA 1
ATOM 753 C C . ALA A 1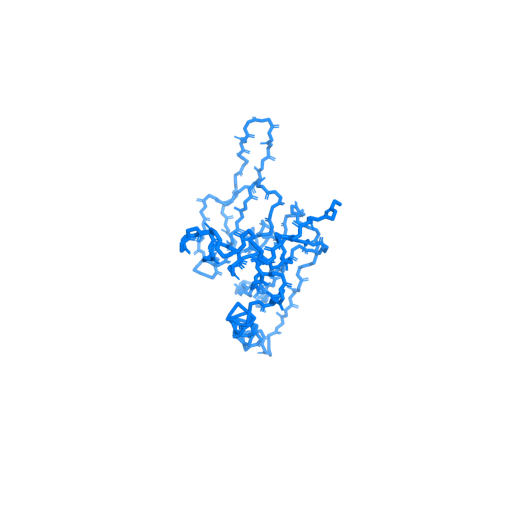 98 ? 2.522 -0.099 14.218 1.00 58.53 98 ALA A C 1
ATOM 755 O O . ALA A 1 98 ? 2.850 0.372 13.131 1.00 58.53 98 ALA A O 1
ATOM 756 N N . SER A 1 99 ? 2.913 -1.310 14.625 1.00 57.88 99 SER A N 1
ATOM 757 C CA . SER A 1 99 ? 3.645 -2.261 13.773 1.00 57.88 99 SER A CA 1
ATOM 758 C C . SER A 1 99 ? 2.874 -2.613 12.494 1.00 57.88 99 SER A C 1
ATOM 760 O O . SER A 1 99 ? 3.487 -2.884 11.469 1.00 57.88 99 SER A O 1
ATOM 762 N N . ALA A 1 100 ? 1.540 -2.527 12.533 1.00 57.41 100 ALA A N 1
ATOM 763 C CA . ALA A 1 100 ? 0.649 -2.721 11.388 1.00 57.41 100 ALA A CA 1
ATOM 764 C C . ALA A 1 100 ? 0.826 -1.680 10.263 1.00 57.41 100 ALA A C 1
ATOM 766 O O . ALA A 1 100 ? 0.347 -1.894 9.157 1.00 57.41 100 ALA A O 1
ATOM 767 N N . LEU A 1 101 ? 1.522 -0.565 10.521 1.00 57.09 101 LEU A N 1
ATOM 768 C CA . LEU A 1 101 ? 1.826 0.462 9.519 1.00 57.09 101 LEU A CA 1
ATOM 769 C C . LEU A 1 101 ? 3.180 0.257 8.828 1.00 57.09 101 LEU A C 1
ATOM 771 O O . LEU A 1 101 ? 3.537 1.055 7.973 1.00 57.09 101 LEU A O 1
ATOM 775 N N . ALA A 1 102 ? 3.937 -0.795 9.163 1.00 58.16 102 ALA A N 1
ATOM 776 C CA . ALA A 1 102 ? 5.256 -1.044 8.570 1.00 58.16 102 ALA A CA 1
ATOM 777 C C . ALA A 1 102 ? 5.224 -1.218 7.038 1.00 58.16 102 ALA A C 1
ATOM 779 O O . ALA A 1 102 ? 6.251 -1.066 6.383 1.00 58.16 102 ALA A O 1
ATOM 780 N N . HIS A 1 103 ? 4.050 -1.533 6.482 1.00 58.94 103 HIS A N 1
ATOM 781 C CA . HIS A 1 103 ? 3.822 -1.734 5.051 1.00 58.94 103 HIS A CA 1
ATOM 782 C C . HIS A 1 103 ? 2.961 -0.639 4.406 1.00 58.94 103 HIS A C 1
ATOM 784 O O . HIS A 1 103 ? 2.664 -0.734 3.222 1.00 58.94 103 HIS A O 1
ATOM 790 N N . VAL A 1 104 ? 2.555 0.386 5.164 1.00 55.12 104 VAL A N 1
ATOM 791 C CA . VAL A 1 104 ? 1.869 1.566 4.623 1.00 55.12 104 VAL A CA 1
ATOM 792 C C . VAL A 1 104 ? 2.890 2.686 4.577 1.00 55.12 104 VAL A C 1
ATOM 794 O O . VAL A 1 104 ? 3.297 3.207 5.613 1.00 55.12 104 VAL A O 1
ATOM 797 N N . THR A 1 105 ? 3.348 3.017 3.377 1.00 53.84 105 THR A N 1
ATOM 798 C CA . THR A 1 105 ? 4.298 4.103 3.151 1.00 53.84 105 THR A CA 1
ATOM 799 C C . THR A 1 105 ? 3.585 5.306 2.539 1.00 53.84 105 THR A C 1
ATOM 801 O O . THR A 1 105 ? 2.571 5.192 1.852 1.00 53.84 105 THR A O 1
ATOM 804 N N . THR A 1 106 ? 4.080 6.501 2.852 1.00 48.56 106 THR A N 1
ATOM 805 C CA . THR A 1 106 ? 3.585 7.763 2.295 1.00 48.56 106 THR A CA 1
ATOM 806 C C . THR A 1 106 ? 4.739 8.462 1.601 1.00 48.56 106 THR A C 1
ATOM 808 O O . THR A 1 106 ? 5.775 8.678 2.231 1.00 48.56 106 THR A O 1
ATOM 811 N N . ASN A 1 107 ? 4.547 8.874 0.352 1.00 48.22 107 ASN A N 1
ATOM 812 C CA . ASN A 1 107 ? 5.536 9.630 -0.407 1.00 48.22 107 ASN A CA 1
ATOM 813 C C . ASN A 1 107 ? 4.944 10.963 -0.882 1.00 48.22 107 ASN A C 1
ATOM 815 O O . ASN A 1 107 ? 3.745 11.077 -1.133 1.00 48.22 107 ASN A O 1
ATOM 819 N N . HIS A 1 108 ? 5.795 11.980 -0.986 1.00 42.78 108 HIS A N 1
ATOM 820 C CA . HIS A 1 108 ? 5.469 13.321 -1.475 1.00 42.78 108 HIS A CA 1
ATOM 821 C C . HIS A 1 108 ? 5.414 13.398 -3.010 1.00 42.78 108 HIS A C 1
ATOM 823 O O . HIS A 1 108 ? 4.970 14.405 -3.561 1.00 42.78 108 HIS A O 1
ATOM 829 N N . LEU A 1 109 ? 5.863 12.353 -3.712 1.00 37.75 109 LEU A N 1
ATOM 830 C CA . LEU A 1 109 ? 5.773 12.237 -5.166 1.00 37.75 109 LEU A CA 1
ATOM 831 C C . LEU A 1 109 ? 4.476 11.519 -5.585 1.00 37.75 109 LEU A C 1
ATOM 833 O O . LEU A 1 109 ? 4.068 10.569 -4.920 1.00 37.75 109 LEU A O 1
ATOM 837 N N . PRO A 1 110 ? 3.839 11.908 -6.707 1.00 41.22 110 PRO A N 1
ATOM 838 C CA . PRO A 1 110 ? 2.635 11.260 -7.227 1.00 41.22 110 PRO A CA 1
ATOM 839 C C . PRO A 1 110 ? 2.991 9.953 -7.954 1.00 41.22 110 PRO A C 1
ATOM 841 O O . PRO A 1 110 ? 2.765 9.811 -9.152 1.00 41.22 110 PRO A O 1
ATOM 844 N N . ARG A 1 111 ? 3.614 9.015 -7.243 1.00 39.97 111 ARG A N 1
ATOM 845 C CA . ARG A 1 111 ? 3.842 7.638 -7.693 1.00 39.97 111 ARG A CA 1
ATOM 846 C C . ARG A 1 111 ? 3.140 6.704 -6.720 1.00 39.97 111 ARG A C 1
ATOM 848 O O . ARG A 1 111 ? 3.247 6.920 -5.513 1.00 39.97 111 ARG A O 1
ATOM 855 N N . SER A 1 112 ? 2.434 5.695 -7.231 1.00 46.28 112 SER A N 1
ATOM 856 C CA . SER A 1 112 ? 1.929 4.626 -6.368 1.00 46.28 112 SER A CA 1
ATOM 857 C C . SER A 1 112 ? 3.112 3.974 -5.666 1.00 46.28 112 SER A C 1
ATOM 859 O O . SER A 1 112 ? 4.047 3.532 -6.328 1.00 46.28 112 SER A O 1
ATOM 861 N N . GLU A 1 113 ? 3.071 3.894 -4.341 1.00 51.56 113 GLU A N 1
ATOM 862 C CA . GLU A 1 113 ? 3.906 2.944 -3.592 1.00 51.56 113 GLU A CA 1
ATOM 863 C C . GLU A 1 113 ? 3.129 1.669 -3.238 1.00 51.56 113 GLU A C 1
ATOM 865 O O . GLU A 1 113 ? 3.700 0.672 -2.800 1.00 51.56 113 GLU A O 1
ATOM 870 N N . THR A 1 114 ? 1.814 1.689 -3.457 1.00 53.28 114 THR A N 1
ATOM 871 C CA . THR A 1 114 ? 0.912 0.591 -3.139 1.00 53.28 114 THR A CA 1
ATOM 872 C C . THR A 1 114 ? 0.654 -0.200 -4.419 1.00 53.28 114 THR A C 1
ATOM 874 O O . THR A 1 114 ? -0.155 0.215 -5.244 1.00 53.28 114 THR A O 1
ATOM 877 N N . ASP A 1 115 ? 1.347 -1.329 -4.590 1.00 55.69 115 ASP A N 1
ATOM 878 C CA . ASP A 1 115 ? 1.141 -2.275 -5.710 1.00 55.69 115 ASP A CA 1
ATOM 879 C C . ASP A 1 115 ? 0.060 -3.328 -5.403 1.00 55.69 115 ASP A C 1
ATOM 881 O O . ASP A 1 115 ? -0.361 -4.099 -6.264 1.00 55.69 115 ASP A O 1
ATOM 885 N N . VAL A 1 116 ? -0.373 -3.405 -4.143 1.00 57.97 116 VAL A N 1
ATOM 886 C CA . VAL A 1 116 ? -1.328 -4.397 -3.631 1.00 57.97 116 VAL A CA 1
ATOM 887 C C . VAL A 1 116 ? -2.073 -3.846 -2.429 1.00 57.97 116 VAL A C 1
ATOM 889 O O . VAL A 1 116 ? -1.595 -2.952 -1.742 1.00 57.97 116 VAL A O 1
ATOM 892 N N . ILE A 1 117 ? -3.245 -4.418 -2.160 1.00 69.69 117 ILE A N 1
ATOM 893 C CA . ILE A 1 117 ? -4.081 -4.035 -1.023 1.00 69.69 117 ILE A CA 1
ATOM 894 C C . ILE A 1 117 ? -3.332 -4.295 0.290 1.00 69.69 117 ILE A C 1
ATOM 896 O O . ILE A 1 117 ? -2.925 -5.428 0.556 1.00 69.69 117 ILE A O 1
ATOM 900 N N . HIS A 1 118 ? -3.206 -3.264 1.125 1.00 74.31 118 HIS A N 1
ATOM 901 C CA . HIS A 1 118 ? -2.626 -3.369 2.463 1.00 74.31 118 HIS A CA 1
ATOM 902 C C . HIS A 1 118 ? -3.705 -3.203 3.527 1.00 74.31 118 HIS A C 1
ATOM 904 O O . HIS A 1 118 ? -4.321 -2.144 3.638 1.00 74.31 118 HIS A O 1
ATOM 910 N N . ALA A 1 119 ? -3.927 -4.252 4.318 1.00 74.00 119 ALA A N 1
ATOM 911 C CA . ALA A 1 119 ? -4.892 -4.250 5.407 1.00 74.00 119 ALA A CA 1
ATOM 912 C C . ALA A 1 119 ? -4.239 -3.770 6.711 1.00 74.00 119 ALA A C 1
ATOM 914 O O . ALA A 1 119 ? -3.277 -4.358 7.199 1.00 74.00 119 ALA A O 1
ATOM 915 N N . VAL A 1 120 ? -4.794 -2.717 7.304 1.00 79.75 120 VAL A N 1
ATOM 916 C CA . VAL A 1 120 ? -4.393 -2.179 8.603 1.00 79.75 120 VAL A CA 1
ATOM 917 C C . VAL A 1 120 ? -5.548 -2.332 9.571 1.00 79.75 120 VAL A C 1
ATOM 919 O O . VAL A 1 120 ? -6.607 -1.722 9.419 1.00 79.75 120 VAL A O 1
ATOM 922 N N . GLU A 1 121 ? -5.339 -3.147 10.595 1.00 79.38 121 GLU A N 1
ATOM 923 C CA . GLU A 1 121 ? -6.299 -3.283 11.679 1.00 79.38 121 GLU A CA 1
ATOM 924 C C . GLU A 1 121 ? -6.226 -2.065 12.603 1.00 79.38 121 GLU A C 1
ATOM 926 O O . GLU A 1 121 ? -5.143 -1.651 13.024 1.00 79.38 121 GLU A O 1
ATOM 931 N N . ILE A 1 122 ? -7.387 -1.500 12.931 1.00 79.25 122 ILE A N 1
ATOM 932 C CA . ILE A 1 122 ? -7.539 -0.395 13.874 1.00 79.25 122 ILE A CA 1
ATOM 933 C C . ILE A 1 122 ? -8.333 -0.913 15.083 1.00 79.25 122 ILE A C 1
ATOM 935 O O . ILE A 1 122 ? -9.566 -0.815 15.105 1.00 79.25 122 ILE A O 1
ATOM 939 N N . PRO A 1 123 ? -7.654 -1.456 16.118 1.00 74.06 123 PRO A N 1
ATOM 940 C CA . PRO A 1 123 ? -8.316 -2.134 17.235 1.00 74.06 123 PRO A CA 1
ATOM 941 C C . PRO A 1 123 ? -9.322 -1.255 17.981 1.00 74.06 123 PRO A C 1
ATOM 943 O O . PRO A 1 123 ? -10.345 -1.743 18.449 1.00 74.06 123 PRO A O 1
ATOM 946 N N . ALA A 1 124 ? -9.059 0.056 18.045 1.00 75.44 124 ALA A N 1
ATOM 947 C CA . ALA A 1 124 ? -9.933 1.028 18.699 1.00 75.44 124 ALA A CA 1
ATOM 948 C C . ALA A 1 124 ? -11.352 1.077 18.101 1.00 75.44 124 ALA A C 1
ATOM 950 O O . ALA A 1 124 ? -12.290 1.443 18.805 1.00 75.44 124 ALA A O 1
ATOM 951 N N . TYR A 1 125 ? -11.508 0.692 16.831 1.00 75.31 125 TYR A N 1
ATOM 952 C CA . TYR A 1 125 ? -12.787 0.695 16.117 1.00 75.31 125 TYR A CA 1
ATOM 953 C C . TYR A 1 125 ? -13.233 -0.704 15.676 1.00 75.31 125 TYR A C 1
ATOM 955 O O . TYR A 1 125 ? -14.248 -0.809 14.998 1.00 75.31 125 TYR A O 1
ATOM 963 N N . GLN A 1 126 ? -12.488 -1.759 16.042 1.00 79.50 126 GLN A N 1
ATOM 964 C CA . GLN A 1 126 ? -12.702 -3.137 15.565 1.00 79.50 126 GLN A CA 1
ATOM 965 C C . GLN A 1 126 ? -12.860 -3.213 14.036 1.00 79.50 126 GLN A C 1
ATOM 967 O O . GLN A 1 126 ? -13.651 -3.988 13.510 1.00 79.50 126 GLN A O 1
ATOM 972 N N . LEU A 1 127 ? -12.108 -2.374 13.323 1.00 82.75 127 LEU A N 1
ATOM 973 C CA . LEU A 1 127 ? -12.248 -2.165 11.890 1.00 82.75 127 LEU A CA 1
ATOM 974 C C . LEU A 1 127 ? -10.922 -2.440 11.188 1.00 82.75 127 LEU A C 1
ATOM 976 O O . LEU A 1 127 ? -9.858 -2.103 11.710 1.00 82.75 127 LEU A O 1
ATOM 980 N N . THR A 1 128 ? -10.983 -2.988 9.979 1.00 83.94 128 THR A N 1
ATOM 981 C CA . THR A 1 128 ? -9.825 -3.090 9.086 1.00 83.94 128 THR A CA 1
ATOM 982 C C . THR A 1 128 ? -9.920 -2.044 7.979 1.00 83.94 128 THR A C 1
ATOM 984 O O . THR A 1 128 ? -10.882 -2.018 7.215 1.00 83.94 128 THR A O 1
ATOM 987 N N . LEU A 1 129 ? -8.918 -1.174 7.874 1.00 84.44 129 LEU A N 1
ATOM 988 C CA . LEU A 1 129 ? -8.766 -0.251 6.752 1.00 84.44 129 LEU A CA 1
ATOM 989 C C . LEU A 1 129 ? -7.910 -0.907 5.679 1.00 84.44 129 LEU A C 1
ATOM 991 O O . LEU A 1 129 ? -6.876 -1.483 5.993 1.00 84.44 129 LEU A O 1
ATOM 995 N N . CYS A 1 130 ? -8.316 -0.812 4.422 1.00 82.81 130 CYS A N 1
ATOM 996 C CA . CYS A 1 130 ? -7.524 -1.300 3.301 1.00 82.81 130 CYS A CA 1
ATOM 997 C C . CYS A 1 130 ? -7.017 -0.124 2.470 1.00 82.81 130 CYS A C 1
ATOM 999 O O . CYS A 1 130 ? -7.822 0.599 1.872 1.00 82.81 130 CYS A O 1
ATOM 1001 N N . ASP A 1 131 ? -5.693 0.048 2.436 1.00 79.19 131 ASP A N 1
ATOM 1002 C CA . ASP A 1 131 ? -5.048 0.926 1.465 1.00 79.19 131 ASP A CA 1
ATOM 1003 C C . ASP A 1 131 ? -5.060 0.256 0.096 1.00 79.19 131 ASP A C 1
ATOM 1005 O O . ASP A 1 131 ? -4.839 -0.953 -0.013 1.00 79.19 131 ASP A O 1
ATOM 1009 N N . THR A 1 132 ? -5.319 1.039 -0.943 1.00 73.56 132 THR A N 1
ATOM 1010 C CA . THR A 1 132 ? -5.350 0.554 -2.323 1.00 73.56 132 THR A CA 1
ATOM 1011 C C . THR A 1 132 ? -4.387 1.355 -3.189 1.00 73.56 132 THR A C 1
ATOM 1013 O O . THR A 1 132 ? -4.136 2.531 -2.892 1.00 73.56 132 THR A O 1
ATOM 1016 N N . PRO A 1 133 ? -3.870 0.750 -4.277 1.00 70.12 133 PRO A N 1
ATOM 1017 C CA . PRO A 1 133 ? -3.232 1.510 -5.345 1.00 70.12 133 PRO A CA 1
ATOM 1018 C 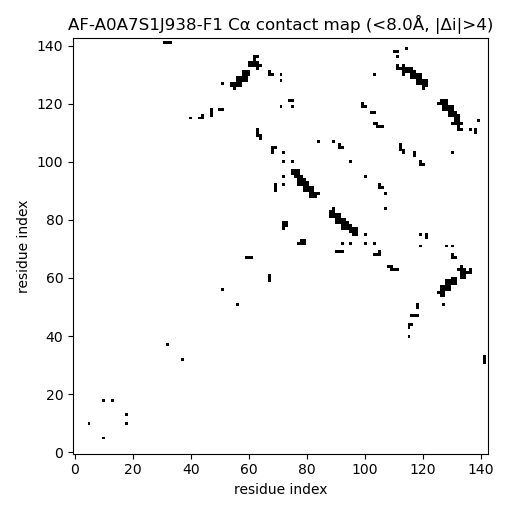C . PRO A 1 133 ? -4.118 2.687 -5.770 1.00 70.12 133 PRO A C 1
ATOM 1020 O O . PRO A 1 133 ? -5.347 2.628 -5.651 1.00 70.12 133 PRO A O 1
ATOM 1023 N N . GLY A 1 134 ? -3.519 3.770 -6.268 1.00 64.31 134 GLY A N 1
ATOM 1024 C CA . GLY A 1 134 ? -4.310 4.871 -6.810 1.00 64.31 134 GLY A CA 1
ATOM 1025 C C . GLY A 1 134 ? -5.306 4.387 -7.865 1.00 64.31 134 GLY A C 1
ATOM 1026 O O . GLY A 1 134 ? -4.982 3.587 -8.740 1.00 64.31 134 GLY A O 1
ATOM 1027 N N . PHE A 1 135 ? -6.544 4.866 -7.783 1.00 55.78 135 PHE A N 1
ATOM 1028 C CA . PHE A 1 135 ? -7.513 4.650 -8.850 1.00 55.78 135 PHE A CA 1
ATOM 1029 C C . PHE A 1 135 ? -7.018 5.383 -10.103 1.00 55.78 135 PHE A C 1
ATOM 1031 O O . PHE A 1 135 ? -6.642 6.549 -9.994 1.00 55.78 135 PHE A O 1
ATOM 1038 N N . ASP A 1 136 ? -6.993 4.699 -11.250 1.00 50.84 136 ASP A N 1
ATOM 1039 C CA . ASP A 1 136 ? -6.376 5.178 -12.503 1.00 50.84 136 ASP A CA 1
ATOM 1040 C C . ASP A 1 136 ? -4.849 5.389 -12.426 1.00 50.84 136 ASP A C 1
ATOM 1042 O O . ASP A 1 136 ? -4.256 6.100 -13.237 1.00 50.84 136 ASP A O 1
ATOM 1046 N N . ASP A 1 137 ? -4.184 4.777 -11.439 1.00 54.81 137 ASP A N 1
ATOM 1047 C CA . ASP A 1 137 ? -2.732 4.821 -11.353 1.00 54.81 137 ASP A CA 1
ATOM 1048 C C . ASP A 1 137 ? -2.111 3.861 -12.377 1.00 54.81 137 ASP A C 1
ATOM 1050 O O . ASP A 1 137 ? -2.067 2.645 -12.194 1.00 54.81 137 ASP A O 1
ATOM 1054 N N . THR A 1 138 ? -1.638 4.415 -13.493 1.00 43.75 138 THR A N 1
ATOM 1055 C CA . THR A 1 138 ? -0.950 3.678 -14.563 1.00 43.75 138 THR A CA 1
ATOM 1056 C C . THR A 1 138 ? 0.526 3.412 -14.252 1.00 43.75 138 THR A C 1
ATOM 1058 O O . THR A 1 138 ? 1.287 3.085 -15.162 1.00 43.75 138 THR A O 1
ATOM 1061 N N . SER A 1 139 ? 0.966 3.544 -12.994 1.00 51.88 139 SER A N 1
ATOM 1062 C CA . SER A 1 139 ? 2.359 3.285 -12.589 1.00 51.88 139 SER A CA 1
ATOM 1063 C C . SER A 1 139 ? 2.818 1.827 -12.774 1.00 51.88 139 SER A C 1
ATOM 1065 O O . SER A 1 139 ? 3.981 1.534 -12.519 1.00 51.88 139 SER A O 1
ATOM 1067 N N . GLY A 1 140 ? 1.943 0.918 -13.223 1.00 41.19 140 GLY A N 1
ATOM 1068 C CA . GLY A 1 140 ? 2.212 -0.518 -13.312 1.00 41.19 140 GLY A CA 1
ATOM 1069 C C . GLY A 1 140 ? 1.790 -1.187 -14.621 1.00 41.19 140 GLY A C 1
ATOM 1070 O O . GLY A 1 140 ? 1.274 -2.299 -14.577 1.00 41.19 140 GLY A O 1
ATOM 1071 N N . VAL A 1 141 ? 2.005 -0.564 -15.786 1.00 35.53 141 VAL A N 1
ATOM 1072 C CA . VAL A 1 141 ? 2.279 -1.397 -16.973 1.00 35.53 141 VAL A CA 1
ATOM 1073 C C . VAL A 1 141 ? 3.763 -1.721 -16.910 1.00 35.53 141 VAL A C 1
ATOM 1075 O O . VAL A 1 141 ? 4.592 -0.885 -17.251 1.00 35.53 141 VAL A O 1
ATOM 1078 N N . GLU A 1 142 ? 4.034 -2.886 -16.333 1.00 36.94 142 GLU A N 1
ATOM 1079 C CA . GLU A 1 142 ? 5.285 -3.647 -16.320 1.00 36.94 142 GLU A CA 1
ATOM 1080 C C . GLU A 1 142 ? 6.440 -3.029 -17.137 1.00 36.94 142 GLU A C 1
ATOM 1082 O O . GLU A 1 142 ? 6.367 -2.925 -18.364 1.00 36.94 142 GLU A O 1
ATOM 1087 N N . GLN A 1 143 ? 7.519 -2.640 -16.448 1.00 33.06 143 GLN A N 1
ATOM 1088 C CA . GLN A 1 143 ? 8.838 -2.410 -17.048 1.00 33.06 143 GLN A CA 1
ATOM 1089 C C . GLN A 1 143 ? 9.866 -3.334 -16.412 1.00 33.06 143 GLN A C 1
ATOM 1091 O O . GLN A 1 143 ? 9.844 -3.450 -15.165 1.00 33.06 143 GLN A O 1
#

Mean predicted aligned error: 13.58 Å

Nearest PDB structures (foldseek):
  8xzg-assembly1_A  TM=2.859E-01  e=1.893E+00  Homo sapiens
  7xbd-assembly1_B  TM=3.560E-01  e=4.412E+00  Homo sapiens
  8ikl-assembly1_A  TM=2.222E-01  e=1.459E+00  Homo sapiens
  8acb-assembly1_A  TM=2.259E-01  e=4.412E+00  Sweet potato feathery mottle virus
  6sjv-assembly1_A-2  TM=2.952E-01  e=3.401E+00  Escherichia coli

Secondary structure (DSSP, 8-state):
----PPPHHHHHHS-HHHHHHHHHHHHHHH--S-HHHHHHHHHHHHHHHHHHTTS-EEE----TTSSHHHHHHHHTTPEEEEEEETTEEEEEEEE---GGGTT----SSSS---SS-EEEEEGGGTEEEEE-PPTT--TTS--

Foldseek 3Di:
DDDDDDDPVCCVVDDPVVVVVVVVVVCCVVCLDDPVVVVVQVVVQVVVCVVCPPAAEDEDAAAQPPCLLVVVQVLQPFDWDWDDDPPDIDIAGPDRPDPLCPQRHDDPDRAWPAPDWRWRQRVVVSYIYIYHTYDVHPNDSPD

pLDDT: mean 71.46, std 13.42, range [33.06, 87.62]

Sequence (143 aa):
HTMRLPSWEDLQAASPKVGEQLLVQLLTEIRPVDMQVLMTLIGRIEVASKEIKGKDVILLLGYTGSGKSTLIHYLAGSKLQRVMHGYVESVEPVCSKASALAHVTTNHLPRSETDVIHAVEIPAYQLTLCDTPGFDDTSGVEQ